Protein AF-A0A816T0F3-F1 (afdb_monomer_lite)

Structure (mmCIF, N/CA/C/O backbone):
data_AF-A0A816T0F3-F1
#
_entry.id   AF-A0A816T0F3-F1
#
loop_
_atom_site.group_PDB
_atom_site.id
_atom_site.type_symbol
_atom_site.label_atom_id
_atom_site.label_alt_id
_atom_site.label_comp_id
_atom_site.label_asym_id
_atom_site.label_entity_id
_atom_site.label_seq_id
_atom_site.pdbx_PDB_ins_code
_atom_site.Cartn_x
_atom_site.Cartn_y
_atom_site.Cartn_z
_atom_site.occupancy
_atom_site.B_iso_or_equiv
_atom_site.auth_seq_id
_atom_site.auth_comp_id
_atom_site.auth_asym_id
_atom_site.auth_atom_id
_atom_site.pdbx_PDB_model_num
ATOM 1 N N . MET A 1 1 ? -5.185 12.233 -9.258 1.00 68.56 1 MET A N 1
ATOM 2 C CA . MET A 1 1 ? -6.381 11.474 -9.678 1.00 68.56 1 MET A CA 1
ATOM 3 C C . MET A 1 1 ? -7.559 12.031 -8.915 1.00 68.56 1 MET A C 1
ATOM 5 O O . MET A 1 1 ? -7.425 12.221 -7.711 1.00 68.56 1 MET A O 1
ATOM 9 N N . LYS A 1 2 ? -8.663 12.335 -9.593 1.00 78.25 2 LYS A N 1
ATOM 10 C CA . LYS A 1 2 ? -9.931 12.683 -8.929 1.00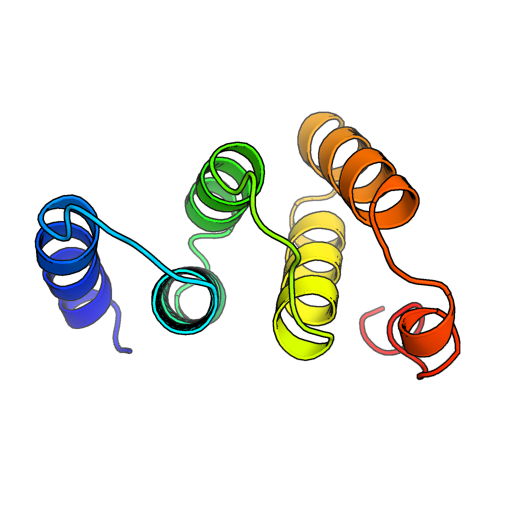 78.25 2 LYS A CA 1
ATOM 11 C C . LYS A 1 2 ? -10.686 11.408 -8.521 1.00 78.25 2 LYS A C 1
ATOM 13 O O . LYS A 1 2 ? -10.422 10.357 -9.095 1.00 78.25 2 LYS A O 1
ATOM 18 N N . PHE A 1 3 ? -11.651 11.495 -7.603 1.00 61.47 3 PHE A N 1
ATOM 19 C CA . PHE A 1 3 ? -12.345 10.331 -7.021 1.00 61.47 3 PHE A CA 1
ATOM 20 C C . PHE A 1 3 ? -12.885 9.338 -8.072 1.00 61.47 3 PHE A C 1
ATOM 22 O O . PHE A 1 3 ? -12.557 8.156 -8.031 1.00 61.47 3 PHE A O 1
ATOM 29 N N . GLY A 1 4 ? -13.600 9.819 -9.097 1.00 72.38 4 GLY A N 1
ATOM 30 C CA . GLY A 1 4 ? -14.111 8.964 -10.187 1.00 72.38 4 GLY A CA 1
ATOM 31 C C . GLY A 1 4 ? -13.041 8.421 -11.152 1.00 72.38 4 GLY A C 1
ATOM 32 O O . GLY A 1 4 ? -13.259 7.430 -11.852 1.00 72.38 4 GLY A O 1
ATOM 33 N N . GLU A 1 5 ? -11.857 9.034 -11.184 1.00 83.62 5 GLU A N 1
ATOM 34 C CA . GLU A 1 5 ? -10.717 8.532 -11.959 1.00 83.62 5 GLU A CA 1
ATOM 35 C C . GLU A 1 5 ? -9.967 7.432 -11.203 1.00 83.62 5 GLU A C 1
ATOM 37 O O . GLU A 1 5 ? -9.418 6.542 -11.847 1.00 83.62 5 GLU A O 1
ATOM 42 N N . VAL A 1 6 ? -9.965 7.452 -9.862 1.00 91.88 6 VAL A N 1
ATOM 43 C CA . VAL A 1 6 ? -9.279 6.440 -9.038 1.00 91.88 6 VAL A CA 1
ATOM 44 C C . VAL A 1 6 ? -9.887 5.061 -9.236 1.00 91.88 6 VAL A C 1
ATOM 46 O O . VAL A 1 6 ? -9.144 4.108 -9.425 1.00 91.88 6 VAL A O 1
ATOM 49 N N . GLU A 1 7 ? -11.213 4.933 -9.273 1.00 89.94 7 GLU A N 1
ATOM 50 C CA . GLU A 1 7 ? -11.861 3.634 -9.511 1.00 89.94 7 GLU A CA 1
ATOM 51 C C . GLU A 1 7 ? -11.557 3.084 -10.910 1.00 89.94 7 GLU A C 1
ATOM 53 O O . GLU A 1 7 ? -11.371 1.883 -11.112 1.00 89.94 7 GLU A O 1
ATOM 58 N N . SER A 1 8 ? -11.494 3.973 -11.903 1.00 92.00 8 SER A N 1
ATOM 59 C CA . SER A 1 8 ? -11.145 3.601 -13.274 1.00 92.00 8 SER A CA 1
ATOM 60 C C . SER A 1 8 ? -9.676 3.189 -13.380 1.00 92.00 8 SER A C 1
ATOM 62 O O . SER A 1 8 ? -9.366 2.169 -13.997 1.00 92.00 8 SER A O 1
ATOM 64 N N . ALA A 1 9 ? -8.786 3.932 -12.719 1.00 93.19 9 ALA A N 1
ATOM 65 C CA . ALA A 1 9 ? -7.378 3.590 -12.588 1.00 93.19 9 ALA A CA 1
ATOM 66 C C . ALA A 1 9 ? -7.187 2.269 -11.834 1.00 93.19 9 ALA A C 1
ATOM 68 O O . ALA A 1 9 ? -6.364 1.466 -12.255 1.00 93.19 9 ALA A O 1
ATOM 69 N N . GLU A 1 10 ? -7.984 1.994 -10.798 1.00 94.69 10 GLU A N 1
ATOM 70 C CA . GLU A 1 10 ? -7.966 0.735 -10.050 1.00 94.69 10 GLU A CA 1
ATOM 71 C C . GLU A 1 10 ? -8.314 -0.445 -10.962 1.00 94.69 10 GLU A C 1
ATOM 73 O O . GLU A 1 10 ? -7.581 -1.431 -10.985 1.00 94.69 10 GLU A O 1
ATOM 78 N N . ARG A 1 11 ? -9.362 -0.344 -11.791 1.00 94.38 11 ARG A N 1
ATOM 79 C CA . ARG A 1 11 ? -9.699 -1.411 -12.756 1.00 94.38 11 ARG A CA 1
ATOM 80 C C . ARG A 1 11 ? -8.548 -1.697 -13.721 1.00 94.38 11 ARG A C 1
ATOM 82 O O . ARG A 1 11 ? -8.206 -2.859 -13.945 1.00 94.38 11 ARG A O 1
ATOM 89 N N . ILE A 1 12 ? -7.924 -0.648 -14.257 1.00 94.19 12 ILE A N 1
ATOM 90 C CA . ILE A 1 12 ? -6.762 -0.782 -15.145 1.00 94.19 12 ILE A CA 1
ATOM 91 C C . ILE A 1 12 ? -5.599 -1.409 -14.380 1.00 94.19 12 ILE A C 1
ATOM 93 O O . ILE A 1 12 ? -5.046 -2.409 -14.828 1.00 94.19 12 ILE A O 1
ATOM 97 N N . PHE A 1 13 ? -5.274 -0.885 -13.202 1.00 94.62 13 PHE A N 1
ATOM 98 C CA . PHE A 1 13 ? -4.215 -1.382 -12.335 1.00 94.62 13 PHE A CA 1
ATOM 99 C C . PHE A 1 13 ? -4.382 -2.876 -12.049 1.00 94.62 13 PHE A C 1
ATOM 101 O O . PHE A 1 13 ? -3.451 -3.656 -12.250 1.00 94.62 13 PHE A O 1
ATOM 108 N N . ARG A 1 14 ? -5.585 -3.314 -11.665 1.00 94.69 14 ARG A N 1
ATOM 109 C CA . ARG A 1 14 ? -5.884 -4.726 -11.398 1.00 94.69 14 ARG A CA 1
ATOM 110 C C . ARG A 1 14 ? -5.701 -5.606 -12.643 1.00 94.69 14 ARG A C 1
ATOM 112 O O . ARG A 1 14 ? -5.241 -6.734 -12.490 1.00 94.69 14 ARG A O 1
ATOM 119 N N . SER A 1 15 ? -5.937 -5.086 -13.851 1.00 95.06 15 SER A N 1
ATOM 120 C CA . SER A 1 15 ? -5.713 -5.809 -15.116 1.00 95.06 15 SER A CA 1
ATOM 121 C C . SER A 1 15 ? -4.236 -5.966 -15.526 1.00 95.06 15 SER A C 1
ATOM 123 O O . SER A 1 15 ? -3.912 -6.837 -16.337 1.00 95.06 15 SER A O 1
ATOM 125 N N . ILE A 1 16 ? -3.321 -5.162 -14.967 1.00 93.00 16 ILE A N 1
ATOM 126 C CA . ILE A 1 16 ? -1.885 -5.241 -15.274 1.00 93.00 16 ILE A CA 1
ATOM 127 C C . ILE A 1 16 ? -1.317 -6.543 -14.699 1.00 93.00 16 ILE A C 1
ATOM 129 O O . ILE A 1 16 ? -1.306 -6.736 -13.482 1.00 93.00 16 ILE A O 1
ATOM 133 N N . LYS A 1 17 ? -0.806 -7.426 -15.565 1.00 89.19 17 LYS A N 1
ATOM 134 C CA . LYS A 1 17 ? -0.232 -8.722 -15.156 1.00 89.19 17 LYS A CA 1
ATOM 135 C C . LYS A 1 17 ? 1.099 -8.578 -14.414 1.00 89.19 17 LYS A C 1
ATOM 137 O O . LYS A 1 17 ? 1.289 -9.210 -13.386 1.00 89.19 17 LYS A O 1
ATOM 142 N N . ALA A 1 18 ? 1.996 -7.739 -14.928 1.00 88.62 18 ALA A N 1
ATOM 143 C CA . ALA A 1 18 ? 3.313 -7.484 -14.348 1.00 88.62 18 ALA A CA 1
ATOM 144 C C . ALA A 1 18 ? 3.372 -6.037 -13.851 1.00 88.62 18 ALA A C 1
ATOM 146 O O . ALA A 1 18 ? 3.643 -5.112 -14.615 1.00 88.62 18 ALA A O 1
ATOM 147 N N . LYS A 1 19 ? 3.037 -5.841 -12.576 1.00 90.50 19 LYS A N 1
ATOM 148 C CA . LYS A 1 19 ? 3.084 -4.529 -11.927 1.00 90.50 19 LYS A CA 1
ATOM 149 C C . LYS A 1 19 ? 4.500 -4.267 -11.420 1.00 90.50 19 LYS A C 1
ATOM 151 O O . LYS A 1 19 ? 5.136 -5.158 -10.870 1.00 90.50 19 LYS A O 1
ATOM 156 N N . ASN A 1 20 ? 4.972 -3.038 -11.573 1.00 90.00 20 ASN A N 1
ATOM 157 C CA . ASN A 1 20 ? 6.246 -2.569 -11.028 1.00 90.00 20 ASN A CA 1
ATOM 158 C C . ASN A 1 20 ? 6.018 -1.473 -9.976 1.00 90.00 20 ASN A C 1
ATOM 160 O O . ASN A 1 20 ? 4.875 -1.079 -9.714 1.00 90.00 20 ASN A O 1
ATOM 164 N N . ILE A 1 21 ? 7.095 -0.958 -9.383 1.00 88.94 21 ILE A N 1
ATOM 165 C CA . ILE A 1 21 ? 6.995 0.049 -8.321 1.00 88.94 21 ILE A CA 1
ATOM 166 C C . ILE A 1 21 ? 6.294 1.327 -8.792 1.00 88.94 21 ILE A C 1
ATOM 168 O O . ILE A 1 21 ? 5.483 1.885 -8.063 1.00 88.94 21 ILE A O 1
ATOM 172 N N . ILE A 1 22 ? 6.489 1.728 -10.052 1.00 89.25 22 ILE A N 1
ATOM 173 C CA . ILE A 1 22 ? 5.836 2.910 -10.627 1.00 89.25 22 ILE A CA 1
ATOM 174 C C . ILE A 1 22 ? 4.315 2.719 -10.657 1.00 89.25 22 ILE A C 1
ATOM 176 O O . ILE A 1 22 ? 3.572 3.604 -10.233 1.00 89.25 22 ILE A O 1
ATOM 180 N N . THR A 1 23 ? 3.835 1.557 -11.117 1.00 92.12 23 THR A N 1
ATOM 181 C CA . THR A 1 23 ? 2.390 1.272 -11.162 1.00 92.12 23 THR A CA 1
ATOM 182 C C . THR A 1 23 ? 1.762 1.211 -9.770 1.00 92.12 23 THR A C 1
ATOM 184 O O . THR A 1 23 ? 0.676 1.754 -9.574 1.00 92.12 23 THR A O 1
ATOM 187 N N . HIS A 1 24 ? 2.452 0.619 -8.791 1.00 91.69 24 HIS A N 1
ATOM 188 C CA . HIS A 1 24 ? 1.985 0.583 -7.405 1.00 91.69 24 HIS A CA 1
ATOM 189 C C . HIS A 1 24 ? 1.990 1.977 -6.775 1.00 91.69 24 HIS A C 1
ATOM 191 O O . HIS A 1 24 ? 0.971 2.411 -6.245 1.00 91.69 24 HIS A O 1
ATOM 197 N N . GLY A 1 25 ? 3.093 2.718 -6.903 1.00 90.19 25 GLY A N 1
ATOM 198 C CA . GLY A 1 25 ? 3.237 4.069 -6.367 1.00 90.19 25 GLY A CA 1
ATOM 199 C C . GLY A 1 25 ? 2.210 5.042 -6.946 1.00 90.19 25 GLY A C 1
ATOM 200 O O . GLY A 1 25 ? 1.664 5.868 -6.216 1.00 90.19 25 GLY A O 1
ATOM 201 N N . ALA A 1 26 ? 1.875 4.923 -8.235 1.00 91.81 26 ALA A N 1
ATOM 202 C CA . ALA A 1 26 ? 0.802 5.703 -8.849 1.00 91.81 26 ALA A CA 1
ATOM 203 C C . ALA A 1 26 ? -0.571 5.3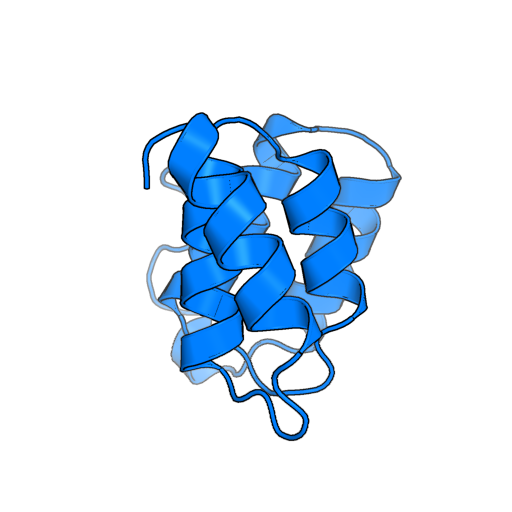97 -8.225 1.00 91.81 26 ALA A C 1
ATOM 205 O O . ALA A 1 26 ? -1.323 6.325 -7.919 1.00 91.81 26 ALA A O 1
ATOM 206 N N . MET A 1 27 ? -0.882 4.117 -7.999 1.00 94.62 27 MET A N 1
ATOM 207 C CA . MET A 1 27 ? -2.162 3.700 -7.422 1.00 94.62 27 MET A CA 1
ATOM 208 C C . MET A 1 27 ? -2.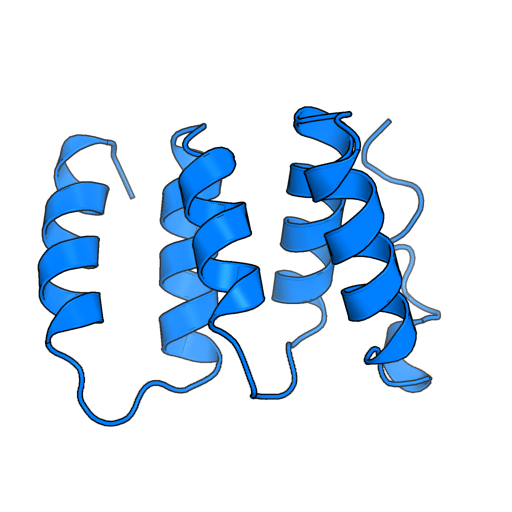282 4.097 -5.946 1.00 94.62 27 MET A C 1
ATOM 210 O O . MET A 1 27 ? -3.292 4.671 -5.544 1.00 94.62 27 MET A O 1
ATOM 214 N N . VAL A 1 28 ? -1.220 3.891 -5.162 1.00 91.94 28 VAL A N 1
ATOM 215 C CA . VAL A 1 28 ? -1.115 4.345 -3.768 1.00 91.94 28 VAL A CA 1
ATOM 216 C C . VAL A 1 28 ? -1.330 5.858 -3.682 1.00 91.94 28 VAL A C 1
ATOM 218 O O . VAL A 1 28 ? -2.187 6.310 -2.927 1.00 91.94 28 VAL A O 1
ATOM 221 N N . LYS A 1 29 ? -0.619 6.658 -4.492 1.00 89.88 29 LYS A N 1
ATOM 222 C CA . LYS A 1 29 ? -0.820 8.120 -4.559 1.00 89.88 29 LYS A CA 1
ATOM 223 C C . LYS A 1 29 ? -2.272 8.476 -4.881 1.00 89.88 29 LYS A C 1
ATOM 225 O O . LYS A 1 29 ? -2.814 9.413 -4.297 1.00 89.88 29 LYS A O 1
ATOM 230 N N . GLY A 1 30 ? -2.893 7.727 -5.793 1.00 92.31 30 GLY A N 1
ATOM 231 C CA . GLY A 1 30 ? -4.303 7.860 -6.146 1.00 92.31 30 GLY A CA 1
ATOM 232 C C . GLY A 1 30 ? -5.230 7.666 -4.948 1.00 92.31 30 GLY A C 1
ATOM 233 O O . GLY A 1 30 ? -6.040 8.549 -4.668 1.00 92.31 30 GLY A O 1
ATOM 234 N N . TYR A 1 31 ? -5.073 6.564 -4.213 1.00 94.19 31 TYR A N 1
ATOM 235 C CA . TYR A 1 31 ? -5.866 6.288 -3.014 1.00 94.19 31 TYR A CA 1
ATOM 236 C C . TYR A 1 31 ? -5.675 7.346 -1.931 1.00 94.19 31 TYR A C 1
ATOM 238 O O . TYR A 1 31 ? -6.653 7.875 -1.413 1.00 94.19 31 TYR A O 1
ATOM 246 N N . VAL A 1 32 ? -4.428 7.699 -1.624 1.00 89.94 32 VAL A N 1
ATOM 247 C CA . VAL A 1 32 ? -4.099 8.657 -0.559 1.00 89.94 32 VAL A CA 1
ATOM 248 C C . VAL A 1 32 ? -4.616 10.052 -0.868 1.00 89.94 32 VAL A C 1
ATOM 250 O O . VAL A 1 32 ? -5.206 10.689 -0.002 1.00 89.94 32 VAL A O 1
ATOM 253 N N . GLY A 1 33 ? -4.460 10.511 -2.112 1.00 88.88 33 GLY A N 1
ATOM 254 C CA . GLY A 1 33 ? -4.997 11.799 -2.553 1.00 88.88 33 GLY A CA 1
ATOM 255 C C . GLY A 1 33 ? -6.528 11.870 -2.566 1.00 88.88 33 GLY A C 1
ATOM 256 O O . GLY A 1 33 ? -7.069 12.959 -2.714 1.00 88.88 33 GLY A O 1
ATOM 257 N N . ASN A 1 34 ? -7.215 10.733 -2.418 1.00 90.38 34 ASN A N 1
ATOM 258 C CA . ASN A 1 34 ? -8.674 10.634 -2.325 1.00 90.38 34 ASN A CA 1
ATOM 259 C C . ASN A 1 34 ? -9.124 10.082 -0.964 1.00 90.38 34 ASN A C 1
ATOM 261 O O . ASN A 1 34 ? -10.231 9.566 -0.850 1.00 90.38 34 ASN A O 1
ATOM 265 N N . GLU A 1 35 ? -8.254 10.152 0.051 1.00 90.06 35 GLU A N 1
ATOM 266 C CA . GLU A 1 35 ? -8.533 9.739 1.435 1.00 90.06 35 GLU A CA 1
ATOM 267 C C . GLU A 1 35 ? -8.947 8.262 1.590 1.00 90.06 35 GLU A C 1
ATOM 269 O O . GLU A 1 35 ? -9.454 7.831 2.625 1.00 90.06 35 GLU A O 1
ATOM 274 N N . MET A 1 36 ? -8.655 7.432 0.587 1.00 91.56 36 MET A N 1
ATOM 275 C CA . MET A 1 36 ? -8.921 5.992 0.583 1.00 91.56 36 MET A CA 1
ATOM 276 C C . MET A 1 36 ? -7.792 5.230 1.292 1.00 91.56 36 MET A C 1
ATOM 278 O O . MET A 1 36 ? -7.236 4.267 0.761 1.00 91.56 36 MET A O 1
ATOM 282 N N . PHE A 1 37 ? -7.422 5.670 2.497 1.00 90.19 37 PHE A N 1
ATOM 283 C CA . PHE A 1 37 ? -6.243 5.177 3.218 1.00 90.19 37 PHE A CA 1
ATOM 284 C C . PHE A 1 37 ? -6.290 3.670 3.486 1.00 90.19 37 PHE A C 1
ATOM 286 O O . PHE A 1 37 ? -5.253 3.012 3.467 1.00 90.19 37 PHE A O 1
ATOM 293 N N . GLN A 1 38 ? -7.485 3.106 3.682 1.00 90.94 38 GLN A N 1
ATOM 294 C CA . GLN A 1 38 ? -7.637 1.668 3.890 1.00 90.94 38 GLN A CA 1
ATOM 295 C C . GLN A 1 38 ? -7.238 0.868 2.644 1.00 90.94 38 GLN A C 1
ATOM 297 O O . GLN A 1 38 ? -6.470 -0.080 2.759 1.00 90.94 38 GLN A O 1
ATOM 302 N N . LYS A 1 39 ? -7.662 1.307 1.450 1.00 92.94 39 LYS A N 1
ATOM 303 C CA . LYS A 1 39 ? -7.239 0.689 0.183 1.00 92.94 39 LYS A CA 1
ATOM 304 C C . LYS A 1 39 ? -5.745 0.872 -0.077 1.00 92.94 39 LYS A C 1
ATOM 306 O O . LYS A 1 39 ? -5.115 -0.002 -0.663 1.00 92.94 39 LYS A O 1
ATOM 311 N N . ALA A 1 40 ? -5.175 2.003 0.348 1.00 92.75 40 ALA A N 1
ATOM 3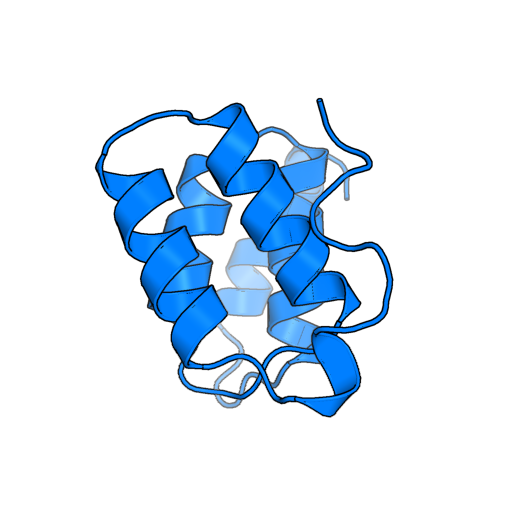12 C CA . ALA A 1 40 ? -3.733 2.215 0.275 1.00 92.75 40 ALA A CA 1
ATOM 313 C C . ALA A 1 40 ? -2.975 1.210 1.159 1.00 92.75 40 ALA A C 1
ATOM 315 O O . ALA A 1 40 ? -2.016 0.614 0.681 1.00 92.75 40 ALA A O 1
ATOM 316 N N . LEU A 1 41 ? -3.428 0.976 2.399 1.00 91.19 41 LEU A N 1
ATOM 317 C CA . LEU A 1 41 ? -2.865 -0.060 3.274 1.00 91.19 41 LEU A CA 1
ATOM 318 C C . LEU A 1 41 ? -2.985 -1.459 2.683 1.00 91.19 41 LEU A C 1
ATOM 320 O O . LEU A 1 41 ? -1.988 -2.174 2.659 1.00 91.19 41 LEU A O 1
ATOM 324 N N . ASP A 1 42 ? -4.168 -1.818 2.181 1.00 92.88 42 ASP A N 1
ATOM 325 C CA . ASP A 1 42 ? -4.381 -3.124 1.553 1.00 92.88 42 ASP A CA 1
ATOM 326 C C . ASP A 1 42 ? -3.382 -3.322 0.399 1.00 92.88 42 ASP A C 1
ATOM 328 O O . ASP A 1 42 ? -2.770 -4.378 0.266 1.00 92.88 42 ASP A O 1
ATOM 332 N N . LEU A 1 43 ? -3.138 -2.269 -0.391 1.00 92.62 43 LEU A N 1
ATOM 333 C CA . LEU A 1 43 ? -2.171 -2.318 -1.479 1.00 92.62 43 LEU A CA 1
ATOM 334 C C . LEU A 1 43 ? -0.718 -2.436 -0.990 1.00 92.62 43 LEU A C 1
ATOM 336 O O . LEU A 1 43 ? 0.069 -3.108 -1.646 1.00 92.62 43 LEU A O 1
ATOM 340 N N . PHE A 1 44 ? -0.342 -1.825 0.137 1.00 89.81 44 PHE A N 1
ATOM 341 C CA . PHE A 1 44 ? 1.005 -1.993 0.699 1.00 89.81 44 PHE A CA 1
ATOM 342 C C . PHE A 1 44 ? 1.288 -3.428 1.144 1.00 89.81 44 PHE A C 1
ATOM 344 O O . PHE A 1 44 ? 2.421 -3.880 1.015 1.00 89.81 44 PHE A O 1
ATOM 351 N N . GLU A 1 45 ? 0.276 -4.150 1.624 1.00 89.00 45 GLU A N 1
ATOM 352 C CA . GLU A 1 45 ? 0.408 -5.568 1.982 1.00 89.00 45 GLU A CA 1
ATOM 353 C C . GLU A 1 45 ? 0.559 -6.474 0.751 1.00 89.00 45 GLU A C 1
ATOM 355 O O . GLU A 1 45 ? 1.194 -7.522 0.834 1.00 89.00 45 GLU A O 1
ATOM 360 N N . GLU A 1 46 ? 0.017 -6.068 -0.400 1.00 88.62 46 GLU A N 1
ATOM 361 C CA . GLU A 1 46 ? 0.175 -6.792 -1.668 1.00 88.62 46 GLU A CA 1
ATOM 362 C C . GLU A 1 46 ? 1.545 -6.561 -2.333 1.00 88.62 46 GLU A C 1
ATOM 364 O O . GLU A 1 46 ? 1.930 -7.310 -3.236 1.00 88.62 46 GLU A O 1
ATOM 369 N N . ILE A 1 47 ? 2.279 -5.517 -1.934 1.00 86.50 47 ILE A N 1
ATOM 370 C CA . ILE A 1 47 ? 3.564 -5.178 -2.546 1.00 86.50 47 ILE A CA 1
ATOM 371 C C . ILE A 1 47 ? 4.681 -6.048 -1.960 1.00 86.50 47 ILE A C 1
ATOM 373 O O . ILE A 1 47 ? 5.120 -5.865 -0.825 1.00 86.50 47 ILE A O 1
ATOM 377 N N . ASP A 1 48 ? 5.199 -6.947 -2.796 1.00 82.31 48 ASP A N 1
ATOM 378 C CA . ASP A 1 48 ? 6.371 -7.785 -2.494 1.00 82.31 48 ASP A CA 1
ATOM 379 C C . ASP A 1 48 ? 7.655 -7.318 -3.208 1.00 82.31 48 ASP A C 1
ATOM 381 O O . ASP A 1 48 ? 8.663 -8.014 -3.266 1.00 82.31 48 ASP A O 1
ATOM 385 N N . ILE A 1 49 ? 7.616 -6.118 -3.787 1.00 83.50 49 ILE A N 1
ATOM 386 C CA . ILE A 1 49 ? 8.767 -5.475 -4.427 1.00 83.50 49 ILE A CA 1
ATOM 387 C C . ILE A 1 49 ? 9.285 -4.330 -3.558 1.00 83.50 49 ILE A C 1
ATOM 389 O O . ILE A 1 49 ? 8.547 -3.752 -2.761 1.00 83.50 49 ILE A O 1
ATOM 393 N N . GLU A 1 50 ? 10.557 -3.985 -3.733 1.00 83.88 50 GLU A N 1
ATOM 394 C CA . GLU A 1 50 ? 11.176 -2.858 -3.038 1.00 83.88 50 GLU A CA 1
ATOM 395 C C . GLU A 1 50 ? 10.470 -1.539 -3.392 1.00 83.88 50 GLU A C 1
ATOM 397 O O . GLU A 1 50 ? 10.195 -1.256 -4.566 1.00 83.88 50 GLU A O 1
ATOM 402 N N . LEU A 1 51 ? 10.143 -0.751 -2.364 1.00 87.69 51 LEU A N 1
ATOM 403 C CA . LEU A 1 51 ? 9.525 0.558 -2.538 1.00 87.69 51 LEU A CA 1
ATOM 404 C C . LEU A 1 51 ? 10.594 1.629 -2.764 1.00 87.69 51 LEU A C 1
ATOM 406 O O . LEU A 1 51 ? 11.704 1.532 -2.251 1.00 87.69 51 LEU A O 1
ATOM 410 N N . ASP A 1 52 ? 10.233 2.684 -3.492 1.00 86.38 52 ASP A N 1
ATOM 411 C CA . ASP A 1 52 ? 11.041 3.901 -3.530 1.00 86.38 52 ASP A CA 1
ATOM 412 C C . ASP A 1 52 ? 10.771 4.789 -2.299 1.00 86.38 52 ASP A C 1
ATOM 414 O O . ASP A 1 52 ? 9.762 4.636 -1.597 1.00 86.38 52 ASP A O 1
ATOM 418 N N . ASP A 1 53 ? 11.660 5.754 -2.057 1.00 83.56 53 ASP A N 1
ATOM 419 C CA . ASP A 1 53 ? 11.557 6.746 -0.974 1.00 83.56 53 ASP A CA 1
ATOM 420 C C . ASP A 1 53 ? 10.184 7.397 -0.870 1.00 83.56 53 ASP A C 1
ATOM 422 O O . ASP A 1 53 ? 9.600 7.569 0.207 1.00 83.56 53 ASP A O 1
ATOM 426 N N . VAL A 1 54 ? 9.652 7.773 -2.031 1.00 84.25 54 VAL A N 1
ATOM 427 C CA . VAL A 1 54 ? 8.393 8.497 -2.132 1.00 84.25 54 VAL A CA 1
ATOM 428 C C . VAL A 1 54 ? 7.244 7.603 -1.677 1.00 84.25 54 VAL A C 1
ATOM 430 O O . VAL A 1 54 ? 6.356 8.058 -0.954 1.00 84.25 54 VAL A O 1
ATOM 433 N N . THR A 1 55 ? 7.254 6.334 -2.073 1.00 87.00 55 THR A N 1
ATOM 434 C CA . THR A 1 55 ? 6.217 5.362 -1.733 1.00 87.00 55 THR A CA 1
ATOM 435 C C . THR A 1 55 ? 6.295 4.976 -0.255 1.00 87.00 55 THR A C 1
ATOM 437 O O . THR A 1 55 ? 5.248 4.931 0.393 1.00 87.00 55 THR A O 1
ATOM 440 N N . TYR A 1 56 ? 7.499 4.837 0.319 1.00 87.38 56 TYR A N 1
ATOM 441 C CA . TYR A 1 56 ? 7.682 4.699 1.772 1.00 87.38 56 TYR A CA 1
ATOM 442 C C . TYR A 1 56 ? 7.118 5.899 2.545 1.00 87.38 56 TYR A C 1
ATOM 444 O O . TYR A 1 56 ? 6.342 5.719 3.484 1.00 87.38 56 TYR A O 1
ATOM 452 N N . SER A 1 57 ? 7.434 7.131 2.130 1.00 85.44 57 SER A N 1
ATOM 453 C CA . SER A 1 57 ? 6.911 8.348 2.772 1.00 85.44 57 SER A CA 1
ATOM 454 C C . SER A 1 57 ? 5.384 8.385 2.786 1.00 85.44 57 SER A C 1
ATOM 456 O O . SER A 1 57 ? 4.759 8.719 3.796 1.00 85.44 57 SER A O 1
ATOM 458 N N . ILE A 1 58 ? 4.763 8.010 1.669 1.00 88.12 58 ILE A N 1
ATOM 459 C CA . ILE A 1 58 ? 3.306 7.956 1.566 1.00 88.12 58 ILE A CA 1
ATOM 460 C C . ILE A 1 58 ? 2.732 6.860 2.468 1.00 88.12 58 ILE A C 1
ATOM 462 O O . ILE A 1 58 ? 1.704 7.088 3.109 1.00 88.12 58 ILE A O 1
ATOM 466 N N . ALA A 1 59 ? 3.394 5.707 2.564 1.00 87.38 59 ALA A N 1
ATOM 467 C CA . ALA A 1 59 ? 2.971 4.625 3.443 1.00 87.38 59 ALA A CA 1
ATOM 468 C C . ALA A 1 59 ? 2.948 5.059 4.909 1.00 87.38 59 ALA A C 1
ATOM 470 O O . ALA A 1 59 ? 1.924 4.921 5.575 1.00 87.38 59 ALA A O 1
ATOM 471 N N . PHE A 1 60 ? 4.023 5.684 5.391 1.00 87.50 60 PHE A N 1
ATOM 472 C CA . PHE A 1 60 ? 4.083 6.167 6.769 1.00 87.50 60 PHE A CA 1
ATOM 473 C C . PHE A 1 60 ? 3.045 7.253 7.057 1.00 87.50 60 PHE A C 1
ATOM 475 O O . PHE A 1 60 ? 2.413 7.222 8.114 1.00 87.50 60 PHE A O 1
ATOM 482 N N . LYS A 1 61 ? 2.782 8.152 6.099 1.00 85.19 61 LYS A N 1
ATOM 483 C CA . LYS A 1 61 ? 1.676 9.119 6.195 1.00 85.19 61 LYS A CA 1
ATOM 484 C C . LYS A 1 61 ? 0.323 8.424 6.335 1.00 85.19 61 LYS A C 1
ATOM 486 O O . LYS A 1 61 ? -0.472 8.825 7.181 1.00 85.19 61 LYS A O 1
ATOM 491 N N . CYS A 1 62 ? 0.062 7.373 5.555 1.00 87.00 62 CYS 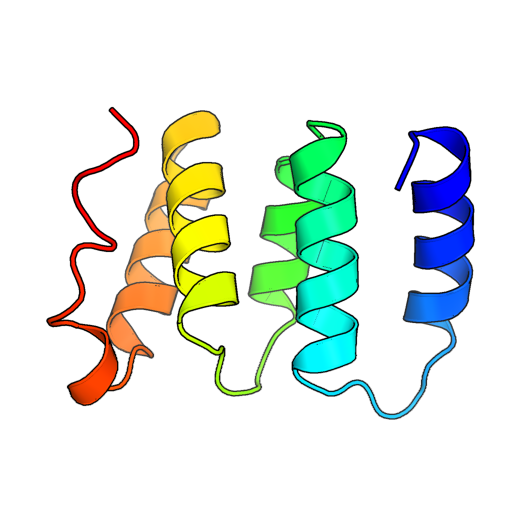A N 1
ATOM 492 C CA . CYS A 1 62 ? -1.162 6.577 5.696 1.00 87.00 62 CYS A CA 1
ATOM 493 C C . CYS A 1 62 ? -1.253 5.934 7.073 1.00 87.00 62 CYS A C 1
ATOM 495 O O . CYS A 1 62 ? -2.307 5.988 7.706 1.00 87.00 62 CYS A O 1
ATOM 497 N N . CYS A 1 63 ? -0.146 5.357 7.546 1.00 88.62 63 CYS A N 1
ATOM 498 C CA . CYS A 1 63 ? -0.112 4.699 8.840 1.00 88.62 63 CYS A CA 1
ATOM 499 C C . CYS A 1 63 ? -0.413 5.678 9.980 1.00 88.62 63 CYS A C 1
ATOM 501 O O . CYS A 1 63 ? -1.240 5.381 10.843 1.00 88.62 63 CYS A O 1
ATOM 503 N N . ALA A 1 64 ? 0.197 6.866 9.939 1.00 86.44 64 ALA A N 1
ATOM 504 C CA . ALA A 1 64 ? -0.044 7.938 10.899 1.00 86.44 64 ALA A CA 1
ATOM 505 C C . ALA A 1 64 ? -1.495 8.446 10.854 1.00 86.44 64 ALA A C 1
ATOM 507 O O . ALA A 1 64 ? -2.091 8.688 11.900 1.00 86.44 64 ALA A O 1
ATOM 508 N N . LYS A 1 65 ? -2.090 8.569 9.658 1.00 87.56 65 LYS A N 1
ATOM 509 C CA . LYS A 1 65 ? -3.482 9.018 9.495 1.00 87.56 65 LYS A CA 1
ATOM 510 C C . LYS A 1 65 ? -4.509 8.017 10.015 1.00 87.56 65 LYS A C 1
ATOM 512 O O . LYS A 1 65 ? -5.509 8.439 10.585 1.00 87.56 65 LYS A O 1
ATOM 517 N N . LEU A 1 66 ? -4.284 6.720 9.817 1.00 88.81 66 LEU A N 1
ATOM 518 C CA . LEU A 1 66 ? -5.220 5.688 10.266 1.00 88.81 66 LEU A CA 1
ATOM 519 C C . LEU A 1 66 ? -5.092 5.367 11.756 1.00 88.81 66 LEU A C 1
ATOM 521 O O . LEU A 1 66 ? -6.097 5.024 12.371 1.00 88.81 66 LEU A O 1
ATOM 525 N N . CYS A 1 67 ? -3.882 5.475 12.319 1.00 85.38 67 CYS A N 1
ATOM 526 C CA . CYS A 1 67 ? -3.596 5.342 13.753 1.00 85.38 67 CYS A CA 1
ATOM 527 C C . CYS A 1 67 ? -4.284 4.134 14.428 1.00 85.38 67 CYS A C 1
ATOM 529 O O . CYS A 1 67 ? -4.784 4.218 15.547 1.00 85.38 67 CYS A O 1
ATOM 531 N N . ASN A 1 68 ? -4.335 3.000 13.728 1.00 89.25 68 ASN A N 1
ATOM 532 C CA . ASN A 1 68 ? -4.885 1.747 14.238 1.00 89.25 68 ASN A CA 1
ATOM 533 C C . ASN A 1 68 ? -3.808 0.654 14.265 1.00 89.25 68 ASN A C 1
ATOM 535 O O . ASN A 1 68 ? -2.763 0.774 13.619 1.00 89.25 68 ASN A O 1
ATOM 539 N N . ASP A 1 69 ? -4.061 -0.430 14.998 1.00 90.75 69 ASP A N 1
ATOM 540 C CA . ASP A 1 69 ? -3.074 -1.498 15.205 1.00 90.75 69 ASP A CA 1
ATOM 541 C C . ASP A 1 69 ? -2.572 -2.116 13.893 1.00 90.75 69 ASP A C 1
ATOM 543 O O . ASP A 1 69 ? -1.384 -2.420 13.756 1.00 90.75 69 ASP A O 1
ATOM 547 N N . ARG A 1 70 ? -3.455 -2.247 12.892 1.00 90.75 70 ARG A N 1
ATOM 548 C CA . ARG A 1 70 ? -3.101 -2.763 11.561 1.00 90.75 70 ARG A CA 1
ATOM 549 C C . ARG A 1 70 ? -2.112 -1.836 10.860 1.00 90.75 70 ARG A C 1
ATOM 551 O O . ARG A 1 70 ? -1.088 -2.291 10.358 1.00 90.75 70 ARG A O 1
ATOM 558 N N . ALA A 1 71 ? -2.388 -0.539 10.866 1.00 88.62 71 ALA A N 1
ATOM 559 C CA . ALA A 1 71 ? -1.541 0.479 10.268 1.00 88.62 71 ALA A CA 1
ATOM 560 C C . ALA A 1 71 ? -0.153 0.528 10.928 1.00 88.62 71 ALA A C 1
ATOM 562 O O . ALA A 1 71 ? 0.864 0.616 10.239 1.00 88.62 71 ALA A O 1
ATOM 563 N N . ILE A 1 72 ? -0.099 0.405 12.259 1.00 88.50 72 ILE A N 1
ATOM 564 C CA . ILE A 1 72 ? 1.157 0.347 13.017 1.00 88.50 72 ILE A CA 1
ATOM 565 C C . ILE A 1 72 ? 1.954 -0.910 12.652 1.00 88.50 72 ILE A C 1
ATOM 567 O O . ILE A 1 72 ? 3.169 -0.832 12.461 1.00 88.50 72 ILE A O 1
ATOM 571 N N . LYS A 1 73 ? 1.288 -2.066 12.544 1.00 91.12 73 LYS A N 1
ATOM 572 C CA . LYS A 1 73 ? 1.926 -3.329 12.155 1.00 91.12 73 LYS A CA 1
ATOM 573 C C . LYS A 1 73 ? 2.567 -3.223 10.769 1.00 91.12 73 LYS A C 1
ATOM 575 O O . LYS A 1 73 ? 3.763 -3.476 10.646 1.00 91.12 73 LYS A O 1
ATOM 580 N N . ILE A 1 74 ? 1.809 -2.760 9.774 1.00 89.44 74 ILE A N 1
ATOM 581 C CA . ILE A 1 74 ? 2.302 -2.566 8.401 1.00 89.44 74 ILE A CA 1
ATOM 582 C C . ILE A 1 74 ? 3.466 -1.569 8.388 1.00 89.44 74 ILE A C 1
ATOM 584 O O . ILE A 1 74 ? 4.502 -1.834 7.787 1.00 89.44 74 ILE A O 1
ATOM 588 N N . GLY A 1 75 ? 3.348 -0.450 9.110 1.00 88.69 75 GLY A N 1
ATOM 589 C CA . GLY A 1 75 ? 4.423 0.541 9.204 1.00 88.69 75 GLY A CA 1
ATOM 590 C C . GLY A 1 75 ? 5.735 -0.052 9.733 1.00 88.69 75 GLY A C 1
ATOM 591 O O . GLY A 1 75 ? 6.803 0.235 9.198 1.00 88.69 75 GLY A O 1
ATOM 592 N N . LYS A 1 76 ? 5.674 -0.931 10.741 1.00 88.00 76 LYS A N 1
ATOM 593 C CA . LYS A 1 76 ? 6.862 -1.631 11.261 1.00 88.00 76 LYS A CA 1
ATOM 594 C C . LYS A 1 76 ? 7.462 -2.602 10.244 1.00 88.00 76 LYS A C 1
ATOM 596 O O . LYS A 1 76 ? 8.682 -2.653 10.116 1.00 88.00 76 LYS A O 1
ATOM 601 N N . GLU A 1 77 ? 6.629 -3.351 9.526 1.00 89.62 77 GLU A N 1
ATOM 602 C CA . GLU A 1 77 ? 7.081 -4.274 8.476 1.00 89.62 77 GLU A CA 1
ATOM 603 C C . GLU A 1 77 ? 7.764 -3.524 7.326 1.00 89.62 77 GLU A C 1
ATOM 605 O O . GLU A 1 77 ? 8.839 -3.921 6.878 1.00 89.62 77 GLU A O 1
ATOM 610 N N . LEU A 1 78 ? 7.195 -2.394 6.901 1.00 87.88 78 LEU A N 1
ATOM 611 C CA . LEU A 1 78 ? 7.789 -1.528 5.884 1.00 87.88 78 LEU A CA 1
ATOM 612 C C . LEU A 1 78 ? 9.129 -0.951 6.341 1.00 87.88 78 LEU A C 1
ATOM 614 O O . LEU A 1 78 ? 10.089 -0.973 5.575 1.00 87.88 78 LEU A O 1
ATOM 618 N N . LEU A 1 79 ? 9.221 -0.500 7.596 1.00 86.19 79 LEU A N 1
ATOM 619 C CA . LEU A 1 79 ? 10.469 0.008 8.165 1.00 86.19 79 LEU A CA 1
ATOM 620 C C . LEU A 1 79 ? 11.565 -1.067 8.217 1.00 86.19 79 LEU A C 1
ATOM 622 O O . LEU A 1 79 ? 12.733 -0.752 8.012 1.00 86.19 79 LEU A O 1
ATOM 626 N N . ALA A 1 80 ? 11.206 -2.327 8.474 1.00 87.12 80 ALA A N 1
ATOM 627 C CA . ALA A 1 80 ? 12.155 -3.441 8.479 1.00 87.12 80 ALA A CA 1
ATOM 628 C C . ALA A 1 80 ? 12.666 -3.800 7.073 1.00 87.12 80 ALA A C 1
ATOM 630 O O . ALA A 1 80 ? 13.797 -4.258 6.939 1.00 87.12 80 ALA A O 1
ATOM 631 N N . LYS A 1 81 ? 11.847 -3.583 6.035 1.00 85.81 81 LYS A N 1
ATOM 632 C CA . LYS A 1 81 ? 12.217 -3.794 4.626 1.00 85.81 81 LYS A CA 1
ATOM 633 C C . LYS A 1 81 ? 12.985 -2.615 4.020 1.00 85.81 81 LYS A C 1
ATOM 635 O O . LYS A 1 81 ? 13.492 -2.755 2.915 1.00 85.81 81 LYS A O 1
ATOM 640 N N . MET A 1 82 ? 13.028 -1.466 4.697 1.00 83.69 82 MET A N 1
ATOM 641 C CA . MET A 1 82 ? 13.566 -0.222 4.153 1.00 83.69 82 MET A CA 1
ATOM 642 C C . MET A 1 82 ? 15.103 -0.270 4.039 1.00 83.69 82 MET A C 1
ATOM 644 O O . MET A 1 82 ? 15.780 -0.444 5.057 1.00 83.69 82 MET A O 1
ATOM 648 N N . PRO A 1 83 ? 15.661 -0.081 2.831 1.00 81.44 83 PRO A N 1
ATOM 649 C CA . PRO A 1 83 ? 17.100 0.054 2.607 1.00 81.44 83 PRO A CA 1
ATOM 650 C C . PRO A 1 83 ? 17.749 1.171 3.442 1.00 81.44 83 PRO A C 1
ATOM 652 O O . PRO A 1 83 ? 17.155 2.229 3.663 1.00 81.44 83 PRO A O 1
ATOM 655 N N . GLU A 1 84 ? 18.994 0.969 3.890 1.00 74.81 84 GLU A N 1
ATOM 656 C CA . GLU A 1 84 ? 19.687 1.927 4.771 1.00 74.81 84 GLU A CA 1
ATOM 657 C C . GLU A 1 84 ? 19.894 3.310 4.138 1.00 74.81 84 GLU A C 1
ATOM 659 O O . GLU A 1 84 ? 19.833 4.321 4.839 1.00 74.81 84 GLU A O 1
ATOM 664 N N . ASN A 1 85 ? 20.082 3.375 2.819 1.00 74.12 85 ASN A N 1
ATOM 665 C CA . ASN A 1 85 ? 20.243 4.624 2.069 1.00 74.12 85 ASN A CA 1
ATOM 666 C C . ASN A 1 85 ? 19.005 5.529 2.134 1.00 74.12 85 ASN A C 1
ATOM 668 O O . ASN A 1 85 ? 19.146 6.741 2.033 1.00 74.12 85 ASN A O 1
ATOM 672 N N . TYR A 1 86 ? 17.822 4.961 2.356 1.00 70.06 86 TYR A N 1
ATOM 673 C CA . TYR A 1 86 ? 16.560 5.699 2.423 1.00 70.06 86 TYR A CA 1
ATOM 674 C C . TYR A 1 86 ? 16.205 6.147 3.850 1.00 70.06 86 TYR A C 1
ATOM 676 O O . TYR A 1 86 ? 15.376 7.030 4.070 1.00 70.06 86 TYR A O 1
ATOM 684 N N . ARG A 1 87 ? 16.850 5.561 4.866 1.00 63.69 87 ARG A N 1
ATOM 685 C CA . ARG A 1 87 ? 16.541 5.802 6.284 1.00 63.69 87 ARG A CA 1
ATOM 686 C C . ARG A 1 87 ? 16.955 7.199 6.774 1.00 63.69 87 ARG A C 1
ATOM 688 O O . ARG A 1 87 ? 16.447 7.651 7.798 1.00 63.69 87 ARG A O 1
ATOM 695 N N . ASN A 1 88 ? 17.856 7.871 6.051 1.00 54.69 88 ASN A N 1
ATOM 696 C CA . ASN A 1 88 ? 18.468 9.146 6.446 1.00 54.69 88 ASN A CA 1
ATOM 697 C C . ASN A 1 88 ? 17.773 10.402 5.888 1.00 54.69 88 ASN A C 1
ATOM 699 O O . ASN A 1 88 ? 18.060 11.501 6.359 1.00 54.69 88 ASN A O 1
ATOM 703 N N . ASP A 1 89 ? 16.822 10.268 4.963 1.00 49.28 89 ASP A N 1
ATOM 704 C CA . ASP A 1 89 ? 16.173 11.419 4.326 1.00 49.28 89 ASP A CA 1
ATOM 705 C C . ASP A 1 89 ? 14.841 11.771 4.995 1.00 49.28 89 ASP A C 1
ATOM 707 O O . ASP A 1 89 ? 13.796 11.547 4.416 1.00 49.28 89 ASP A O 1
ATOM 711 N N . ASN A 1 90 ? 14.834 12.336 6.211 1.00 46.56 90 ASN A N 1
ATOM 712 C CA . ASN A 1 90 ? 13.707 13.106 6.800 1.00 46.56 90 ASN A CA 1
ATOM 713 C C . ASN A 1 90 ? 12.260 12.523 6.724 1.00 46.56 90 ASN A C 1
ATOM 715 O O . ASN A 1 90 ? 11.294 13.224 7.046 1.00 46.56 90 ASN A O 1
ATOM 719 N N . ILE A 1 91 ? 12.071 11.252 6.355 1.00 52.97 91 ILE A N 1
ATOM 720 C CA . ILE A 1 91 ? 10.761 10.642 6.068 1.00 52.97 91 ILE A CA 1
ATOM 721 C C . ILE A 1 91 ? 9.934 10.462 7.353 1.00 52.97 91 ILE A C 1
ATOM 723 O O . ILE A 1 91 ? 8.707 10.395 7.297 1.00 52.97 91 ILE A O 1
ATOM 727 N N . ILE A 1 92 ? 10.585 10.450 8.521 1.00 50.72 92 ILE A N 1
ATOM 728 C CA . ILE A 1 92 ? 9.956 10.108 9.804 1.00 50.72 92 ILE A CA 1
ATOM 729 C C . ILE A 1 92 ? 9.298 11.320 10.505 1.00 50.72 92 ILE A C 1
ATOM 731 O O . ILE A 1 92 ? 8.474 11.106 11.388 1.00 50.72 92 ILE A O 1
ATOM 735 N N . LEU A 1 93 ? 9.572 12.584 10.131 1.00 41.69 93 LEU A N 1
ATOM 736 C CA . LEU A 1 93 ? 9.189 13.733 10.988 1.00 41.69 93 LEU A CA 1
ATOM 737 C C . LEU A 1 93 ? 8.350 14.869 10.375 1.00 41.69 93 LEU A C 1
ATOM 739 O O . LEU A 1 93 ? 8.010 15.796 11.101 1.00 41.69 93 LEU A O 1
ATOM 743 N N . THR A 1 94 ? 7.940 14.837 9.105 1.00 38.09 94 THR A N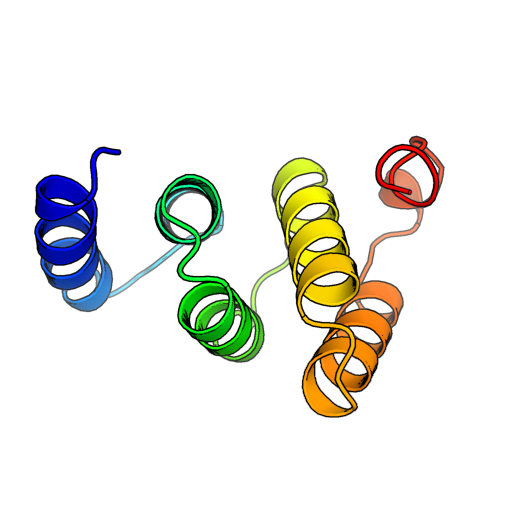 1
ATOM 744 C CA . THR A 1 94 ? 7.167 15.963 8.515 1.00 38.09 94 THR A CA 1
ATOM 745 C C . THR A 1 94 ? 5.673 15.695 8.330 1.00 38.09 94 THR A C 1
ATOM 747 O O . THR A 1 94 ? 5.029 16.268 7.453 1.00 38.09 94 THR A O 1
ATOM 750 N N . SER A 1 95 ? 5.069 14.811 9.124 1.00 33.00 95 SER A N 1
ATOM 751 C CA . SER A 1 95 ? 3.611 14.593 9.070 1.00 33.00 95 SER A CA 1
ATOM 752 C C . SER A 1 95 ? 2.982 14.311 10.435 1.00 33.00 95 SER A C 1
ATOM 754 O O . SER A 1 95 ? 2.103 13.455 10.534 1.00 33.00 95 SER A O 1
ATOM 756 N N . ALA A 1 96 ? 3.446 15.035 11.458 1.00 34.28 96 ALA A N 1
ATOM 757 C CA . ALA A 1 96 ? 2.640 15.353 12.635 1.00 34.28 96 ALA A CA 1
ATOM 758 C C . ALA A 1 96 ? 1.805 16.607 12.341 1.00 34.28 96 ALA A C 1
ATOM 760 O O . ALA A 1 96 ? 2.366 17.535 11.711 1.00 34.28 96 ALA A O 1
#

Foldseek 3Di:
DDPVVLVVLVVVLVVDPDDDQVSLLVSLCSCVVHVVLVVSLVSLVVDPDDHDLSNLLSLLLSLVVVVDPSSVVSNVVNVVSDDPVSPPPPSNPDRD

Secondary structure (DSSP, 8-state):
--HHHHHHHHHHHHH-SS--HHHHHHHHHHHHTTT-HHHHHHHHHH--SPPPHHHHHHHHHHHHHH-SHHHHHHHHHHHHH--GGGTTSSTTTS--

InterPro domains:
  IPR002885 Pentatricopeptide repeat [PF01535] (23-47)
  IPR002885 Pentatricopeptide repeat [TIGR00756] (22-47)
  IPR011990 Tetratricopeptide-like helical domain superfamily [G3DSA:1.25.40.10] (1-94)

Radius of gyration: 13.02 Å; chains: 1; bounding box: 34×25×30 Å

Organism: NCBI:txid392030

pLDDT: mean 83.54, std 14.15, range [33.0, 95.06]

Sequence (96 aa):
MKFGEVESAERIFRSIKAKNIITHGAMVKGYVGNEMFQKALDLFEEIDIELDDVTYSIAFKCCAKLCNDRAIKIGKELLAKMPENYRNDNIILTSA